Protein AF-A0A3D5UBM5-F1 (afdb_monomer_lite)

Foldseek 3Di:
DEAAAPQPPDDPVVSVVVLVVQLPDDPDDYHYHHPDDDPVCVVSDPDDDDDD

pLDDT: mean 89.59, std 4.54, range [71.56, 95.69]

Sequence (52 aa):
MILDEPLANLDEKNAKAIESQLLSIKDRTLVIISHQFSLGNVDKLDEVIEFE

Secondary structure (DSSP, 8-state):
-EEESTTTT--HHHHHHHHHHHHH--SS--EEE-S---HHHHTTSS------

Radius of gyration: 10.64 Å; chains: 1; bounding box: 24×24×22 Å

Structure (mmCIF, N/CA/C/O backbone):
data_AF-A0A3D5UBM5-F1
#
_entry.id   AF-A0A3D5UBM5-F1
#
loop_
_atom_site.group_PDB
_atom_site.id
_atom_site.type_symbol
_atom_site.label_atom_id
_atom_site.label_alt_id
_atom_site.label_comp_id
_atom_site.label_asym_id
_atom_site.label_entity_id
_atom_site.label_seq_id
_atom_site.pdbx_PDB_ins_code
_atom_site.Cartn_x
_atom_site.Cartn_y
_atom_site.Cartn_z
_atom_site.occupancy
_atom_site.B_iso_or_equiv
_atom_site.auth_seq_id
_atom_site.auth_comp_id
_atom_site.auth_asym_id
_atom_site.auth_atom_id
_atom_site.pdbx_PDB_model_num
ATOM 1 N N . MET A 1 1 ? -13.387 0.469 -8.661 1.00 91.06 1 MET A N 1
ATOM 2 C CA . MET A 1 1 ? -12.777 1.755 -9.073 1.00 91.06 1 MET A CA 1
ATOM 3 C C . MET A 1 1 ? -11.432 1.441 -9.688 1.00 91.06 1 MET A C 1
ATOM 5 O O . MET A 1 1 ? -10.762 0.562 -9.164 1.00 91.06 1 MET A O 1
ATOM 9 N N . ILE A 1 2 ? -11.072 2.103 -10.783 1.00 93.88 2 ILE A N 1
ATOM 10 C CA . ILE A 1 2 ? -9.768 1.938 -11.433 1.00 93.88 2 ILE A CA 1
ATOM 11 C C . ILE A 1 2 ? -9.075 3.292 -11.339 1.00 93.88 2 ILE A C 1
ATOM 13 O O . ILE A 1 2 ? -9.669 4.298 -11.730 1.00 93.88 2 ILE A O 1
ATOM 17 N N . LEU A 1 3 ? -7.886 3.316 -10.748 1.00 92.69 3 LEU A N 1
ATOM 18 C CA . LEU A 1 3 ? -7.080 4.516 -10.574 1.00 92.69 3 LEU A CA 1
ATOM 19 C C . LEU A 1 3 ? -5.811 4.373 -11.406 1.00 92.69 3 LEU A C 1
ATOM 21 O O . LEU A 1 3 ? -5.039 3.446 -11.176 1.00 92.69 3 LEU A O 1
ATOM 25 N N . ASP A 1 4 ? -5.631 5.287 -12.352 1.00 92.12 4 ASP A N 1
ATOM 26 C CA . ASP A 1 4 ? -4.468 5.343 -13.232 1.00 92.12 4 ASP A CA 1
ATOM 27 C C . ASP A 1 4 ? -3.481 6.388 -12.702 1.00 92.12 4 ASP A C 1
ATOM 29 O O . ASP A 1 4 ? -3.829 7.566 -12.593 1.00 92.12 4 ASP A O 1
ATOM 33 N N . GLU A 1 5 ? -2.303 5.935 -12.277 1.00 91.50 5 GLU A N 1
ATOM 34 C CA . GLU A 1 5 ? -1.235 6.732 -11.662 1.00 91.50 5 GLU A CA 1
ATOM 35 C C . GLU A 1 5 ? -1.703 7.685 -10.532 1.00 91.50 5 GLU A C 1
ATOM 37 O O . GLU A 1 5 ? -1.351 8.869 -10.519 1.00 91.50 5 GLU A O 1
ATOM 42 N N . PRO A 1 6 ? -2.478 7.219 -9.524 1.00 89.50 6 PRO A N 1
ATOM 43 C CA . PRO A 1 6 ? -3.064 8.101 -8.505 1.00 89.50 6 PRO A CA 1
ATOM 44 C C . PRO A 1 6 ? -2.043 8.738 -7.556 1.00 89.50 6 PRO A C 1
ATOM 46 O O . PRO A 1 6 ? -2.395 9.641 -6.797 1.00 89.50 6 PRO A O 1
ATOM 49 N N . LEU A 1 7 ? -0.806 8.238 -7.556 1.00 90.69 7 LEU A N 1
ATOM 50 C CA . LEU A 1 7 ? 0.275 8.706 -6.690 1.00 90.69 7 LEU A CA 1
ATOM 51 C C . LEU A 1 7 ? 1.280 9.599 -7.433 1.00 90.69 7 LEU A C 1
ATOM 53 O O . LEU A 1 7 ? 2.182 10.158 -6.807 1.00 90.69 7 LEU A O 1
ATOM 57 N N . ALA A 1 8 ? 1.117 9.774 -8.748 1.00 89.31 8 ALA A N 1
ATOM 58 C CA . ALA A 1 8 ? 2.005 10.606 -9.543 1.00 89.31 8 ALA A CA 1
ATOM 59 C C . ALA A 1 8 ? 1.966 12.076 -9.091 1.00 89.31 8 ALA A C 1
ATOM 61 O O . ALA A 1 8 ? 0.923 12.619 -8.724 1.00 89.31 8 ALA A O 1
ATOM 62 N N . ASN A 1 9 ? 3.120 12.745 -9.166 1.00 88.31 9 ASN A N 1
ATOM 63 C CA . ASN A 1 9 ? 3.320 14.149 -8.774 1.00 88.31 9 ASN A CA 1
ATOM 64 C C . ASN A 1 9 ? 3.065 14.470 -7.287 1.00 88.31 9 ASN A C 1
ATOM 66 O O . ASN A 1 9 ? 3.005 15.648 -6.925 1.00 88.31 9 ASN A O 1
ATOM 70 N N . 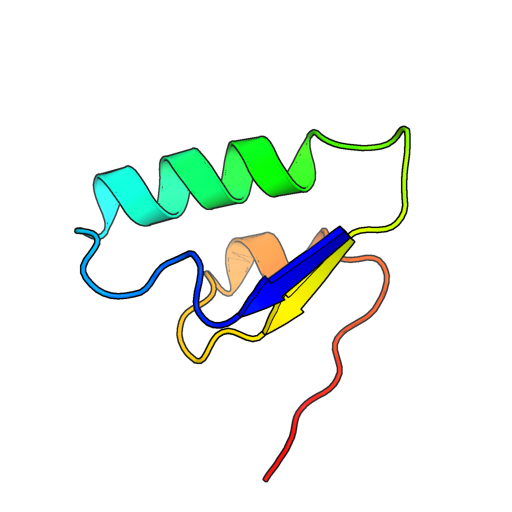LEU A 1 10 ? 2.939 13.463 -6.419 1.00 89.06 10 LEU A N 1
ATOM 71 C CA . LEU A 1 10 ? 2.854 13.657 -4.972 1.00 89.06 10 LEU A CA 1
ATOM 72 C C . LEU A 1 10 ? 4.229 13.546 -4.319 1.00 89.06 10 LEU A C 1
ATOM 74 O O . LEU A 1 10 ? 5.091 12.784 -4.752 1.00 89.06 10 LEU A O 1
ATOM 78 N N . ASP A 1 11 ? 4.419 14.286 -3.229 1.00 90.25 11 ASP A N 1
ATOM 79 C CA . ASP A 1 11 ? 5.538 14.027 -2.328 1.00 90.25 11 ASP A CA 1
ATOM 80 C C . ASP A 1 11 ? 5.325 12.722 -1.539 1.00 90.25 11 ASP A C 1
ATOM 82 O O . ASP A 1 11 ? 4.209 12.218 -1.394 1.00 90.25 11 ASP A O 1
ATOM 86 N N . GLU A 1 12 ? 6.412 12.184 -0.985 1.00 87.56 12 GLU A N 1
ATOM 87 C CA . GLU A 1 12 ? 6.412 10.905 -0.266 1.00 87.56 12 GLU A CA 1
ATOM 88 C C . GLU A 1 12 ? 5.415 10.871 0.909 1.00 87.56 12 GLU A C 1
ATOM 90 O O . GLU A 1 12 ? 4.807 9.837 1.199 1.00 87.56 12 GLU A O 1
ATOM 95 N N . LYS A 1 13 ? 5.222 12.004 1.597 1.00 91.19 13 LYS A N 1
ATOM 96 C CA . LYS A 1 13 ? 4.314 12.093 2.746 1.00 91.19 13 LYS A CA 1
ATOM 97 C C . LYS A 1 13 ? 2.860 11.982 2.293 1.00 91.19 13 LYS A C 1
ATOM 99 O O . LYS A 1 13 ? 2.083 11.245 2.905 1.00 91.19 13 LYS A O 1
ATOM 104 N N . ASN A 1 14 ? 2.499 12.710 1.243 1.00 91.12 14 ASN A N 1
ATOM 105 C CA . ASN A 1 14 ? 1.157 12.718 0.679 1.00 91.12 14 ASN A CA 1
ATOM 106 C C . ASN A 1 14 ? 0.836 11.386 -0.007 1.00 91.12 14 ASN A C 1
ATOM 108 O O . ASN A 1 14 ? -0.252 10.854 0.210 1.00 91.12 14 ASN A O 1
ATOM 112 N N . ALA A 1 15 ? 1.795 10.794 -0.725 1.00 91.12 15 ALA A N 1
ATOM 113 C CA . ALA A 1 15 ? 1.637 9.473 -1.331 1.00 91.12 15 ALA A CA 1
ATOM 114 C C . ALA A 1 15 ? 1.289 8.406 -0.279 1.00 91.12 15 ALA A C 1
ATOM 116 O O . ALA A 1 15 ? 0.269 7.729 -0.400 1.00 91.12 15 ALA A O 1
ATOM 117 N N . LYS A 1 16 ? 2.047 8.332 0.826 1.00 90.06 16 LYS A N 1
ATOM 118 C CA . LYS A 1 16 ? 1.771 7.388 1.929 1.00 90.06 16 LYS A CA 1
ATOM 119 C C . LYS A 1 16 ? 0.403 7.601 2.579 1.00 90.06 16 LYS A C 1
ATOM 121 O O . LYS A 1 16 ? -0.253 6.637 2.978 1.00 90.06 16 LYS A O 1
ATOM 126 N N . ALA A 1 17 ? -0.029 8.856 2.717 1.00 91.56 17 ALA A N 1
ATOM 127 C CA . ALA A 1 17 ? -1.343 9.167 3.272 1.00 91.56 17 ALA A CA 1
ATOM 128 C C . ALA A 1 17 ? -2.470 8.660 2.359 1.00 91.56 17 ALA A C 1
ATOM 130 O O . ALA A 1 17 ? -3.415 8.042 2.853 1.00 91.56 17 ALA A O 1
ATOM 131 N N . ILE A 1 18 ? -2.345 8.869 1.044 1.00 91.56 18 ILE A N 1
ATOM 132 C CA . ILE A 1 18 ? -3.314 8.373 0.061 1.00 91.56 18 ILE A CA 1
ATOM 133 C C . ILE A 1 18 ? -3.292 6.847 -0.002 1.00 91.56 18 ILE A C 1
ATOM 135 O O . ILE A 1 18 ? -4.358 6.247 0.069 1.00 91.56 18 ILE A O 1
ATOM 139 N N . GLU A 1 19 ? -2.125 6.199 -0.043 1.00 91.25 19 GLU A N 1
ATOM 140 C CA . GLU A 1 19 ? -2.028 4.730 0.003 1.00 91.25 19 GLU A CA 1
ATOM 141 C C . GLU A 1 19 ? -2.798 4.145 1.194 1.00 91.25 19 GLU A C 1
ATOM 143 O O . GLU A 1 19 ? -3.593 3.219 1.036 1.00 91.25 19 GLU A O 1
ATOM 148 N N . SER A 1 20 ? -2.617 4.720 2.387 1.00 90.88 20 SER A N 1
ATOM 149 C CA . SER A 1 20 ? -3.333 4.292 3.592 1.00 90.88 20 SER A CA 1
ATOM 150 C C . SER A 1 20 ? -4.855 4.441 3.448 1.00 90.88 20 SER A C 1
ATOM 152 O O . SER A 1 20 ? -5.612 3.550 3.839 1.00 90.88 20 SER A O 1
ATOM 154 N N . GLN A 1 21 ? -5.318 5.536 2.835 1.00 91.81 21 GLN A N 1
ATOM 155 C CA . GLN A 1 21 ? -6.739 5.743 2.548 1.00 91.81 21 GLN A CA 1
ATOM 156 C C . GLN A 1 21 ? -7.266 4.730 1.530 1.00 91.81 21 GLN A C 1
ATOM 158 O O . GLN A 1 21 ? -8.311 4.128 1.773 1.00 91.81 21 GLN A O 1
ATOM 163 N N . LEU A 1 22 ? -6.538 4.488 0.438 1.00 91.50 22 LEU A N 1
ATOM 164 C CA . LEU A 1 22 ? -6.907 3.504 -0.581 1.00 91.50 22 LEU A CA 1
ATOM 165 C C . LEU A 1 22 ? -7.042 2.100 0.021 1.00 91.50 22 LEU A C 1
ATOM 167 O O . LEU A 1 22 ? -8.032 1.420 -0.231 1.00 91.50 22 LEU A O 1
ATOM 171 N N . LEU A 1 23 ? -6.111 1.706 0.893 1.00 90.56 23 LEU A N 1
ATOM 172 C CA . LEU A 1 23 ? -6.144 0.415 1.589 1.00 90.56 23 LEU A CA 1
ATOM 173 C C . LEU A 1 23 ? -7.285 0.286 2.609 1.00 90.56 23 LEU A C 1
ATOM 175 O O . LEU A 1 23 ? -7.688 -0.832 2.940 1.00 90.56 23 LEU A O 1
ATOM 179 N N . SER A 1 24 ? -7.798 1.406 3.125 1.00 93.06 24 SER A N 1
ATOM 180 C CA . SER A 1 24 ? -8.924 1.417 4.068 1.00 93.06 24 SER A CA 1
ATOM 181 C C . SER A 1 24 ? -10.283 1.192 3.396 1.00 93.06 24 SER A C 1
ATOM 183 O O . SER A 1 24 ? -11.254 0.847 4.072 1.00 93.06 24 SER A O 1
ATOM 185 N N . ILE A 1 25 ? -10.360 1.346 2.071 1.00 92.50 25 ILE A N 1
ATOM 186 C CA . ILE A 1 25 ? -11.573 1.090 1.296 1.00 92.50 25 ILE A CA 1
ATOM 187 C C . ILE A 1 25 ? -11.7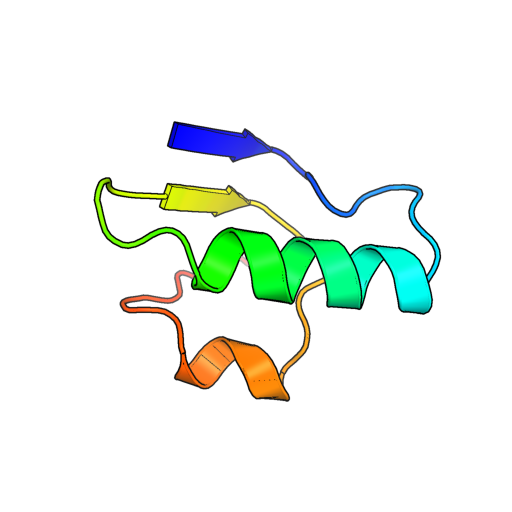51 -0.427 1.173 1.00 92.50 25 ILE A C 1
ATOM 189 O O . ILE A 1 25 ? -10.966 -1.102 0.513 1.00 92.50 25 ILE A O 1
ATOM 193 N N . LYS A 1 26 ? -12.794 -0.967 1.813 1.00 89.75 26 LYS A N 1
ATOM 194 C CA . LYS A 1 26 ? -13.110 -2.410 1.813 1.00 89.75 26 LYS A CA 1
ATOM 195 C C . LYS A 1 26 ? -14.506 -2.743 1.274 1.00 89.75 26 LYS A C 1
ATOM 197 O O . LYS A 1 26 ? -14.868 -3.909 1.196 1.00 89.75 26 LYS A O 1
ATOM 202 N N . ASP A 1 27 ? -15.299 -1.738 0.903 1.00 95.69 27 ASP A N 1
ATOM 203 C CA . ASP A 1 27 ? -16.686 -1.897 0.439 1.00 95.69 27 ASP A CA 1
ATOM 204 C C . ASP A 1 27 ? -16.812 -2.108 -1.083 1.00 95.69 27 ASP A C 1
ATOM 206 O O . ASP A 1 27 ? -17.915 -2.273 -1.603 1.00 95.69 27 ASP A O 1
ATOM 210 N N . ARG A 1 28 ? -15.691 -2.069 -1.811 1.00 93.25 28 ARG A N 1
ATOM 211 C CA . ARG A 1 28 ? -15.628 -2.172 -3.273 1.00 93.25 28 ARG A CA 1
ATOM 212 C C . ARG A 1 28 ? -14.260 -2.666 -3.728 1.00 93.25 28 ARG A C 1
ATOM 214 O O . ARG A 1 28 ? -13.265 -2.465 -3.041 1.00 93.25 28 ARG A O 1
ATOM 221 N N . THR A 1 29 ? -14.198 -3.200 -4.943 1.00 94.62 29 THR A N 1
AT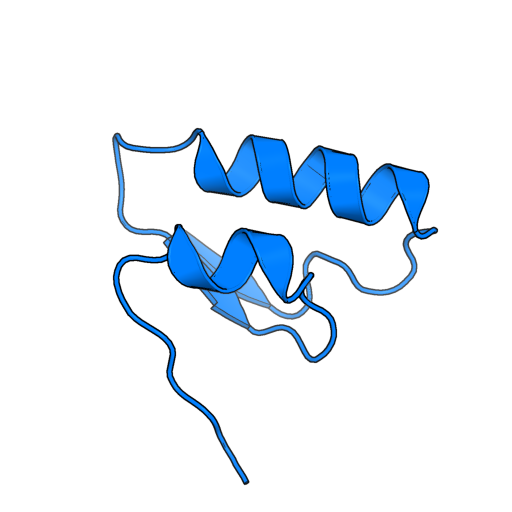OM 222 C CA . THR A 1 29 ? -12.930 -3.529 -5.605 1.00 94.62 29 THR A CA 1
ATOM 223 C C . THR A 1 29 ? -12.217 -2.262 -6.075 1.00 94.62 29 THR A C 1
ATOM 225 O O . THR A 1 29 ? -12.813 -1.407 -6.750 1.00 94.62 29 THR A O 1
ATOM 228 N N . LEU A 1 30 ? -10.931 -2.159 -5.751 1.00 94.50 30 LEU A N 1
ATOM 229 C CA . LEU A 1 30 ? -10.036 -1.093 -6.178 1.00 94.50 30 LEU A CA 1
ATOM 230 C C . LEU A 1 30 ? -8.895 -1.697 -7.003 1.00 94.50 30 LEU A C 1
ATOM 232 O O . LEU A 1 30 ? -8.232 -2.617 -6.545 1.00 94.50 30 LEU A O 1
ATOM 236 N N . VAL A 1 31 ? -8.675 -1.168 -8.203 1.00 94.44 31 VAL A N 1
ATOM 237 C CA . VAL A 1 31 ? -7.522 -1.494 -9.049 1.00 94.44 31 VAL A CA 1
ATOM 238 C C . VAL A 1 31 ? -6.654 -0.247 -9.122 1.00 94.44 31 VAL A C 1
ATOM 240 O O . VAL A 1 31 ? -7.148 0.821 -9.493 1.00 94.44 31 VAL A O 1
ATOM 243 N N . ILE A 1 32 ? -5.391 -0.377 -8.727 1.00 93.12 32 ILE A N 1
ATOM 244 C CA . ILE A 1 32 ? -4.412 0.710 -8.702 1.00 93.12 32 ILE A CA 1
ATOM 245 C C . ILE A 1 32 ? -3.351 0.387 -9.746 1.00 93.12 32 ILE A C 1
ATOM 247 O O . ILE A 1 32 ? -2.706 -0.654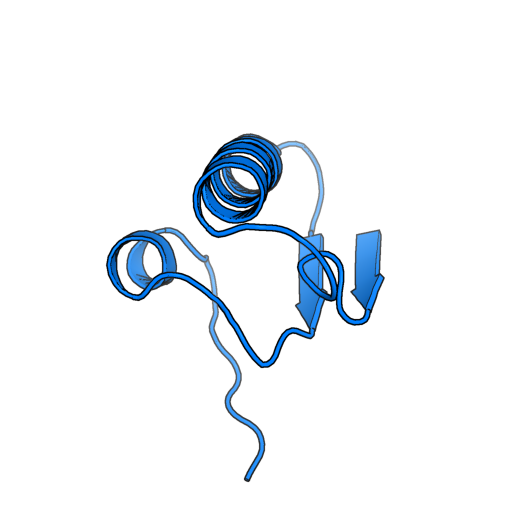 -9.662 1.00 93.12 32 ILE A O 1
ATOM 251 N N . ILE A 1 33 ? -3.177 1.284 -10.709 1.00 93.44 33 ILE A N 1
ATOM 252 C CA . ILE A 1 33 ? -2.087 1.247 -11.680 1.00 93.44 33 ILE A CA 1
ATOM 253 C C . ILE A 1 33 ? -1.109 2.323 -11.224 1.00 93.44 33 ILE A C 1
ATOM 255 O O . ILE A 1 33 ? -1.479 3.491 -11.139 1.00 93.44 33 ILE A O 1
ATOM 259 N N . SER A 1 34 ? 0.088 1.927 -10.811 1.00 88.69 34 SER A N 1
ATOM 260 C CA . SER A 1 34 ? 1.099 2.863 -10.323 1.00 88.69 34 SER A CA 1
ATOM 261 C C . SER A 1 34 ? 2.486 2.267 -10.492 1.00 88.69 34 SER A C 1
ATOM 263 O O . SER A 1 34 ? 2.701 1.098 -10.170 1.00 88.69 34 SER A O 1
ATOM 265 N N . HIS A 1 35 ? 3.447 3.091 -10.899 1.00 86.75 35 HIS A N 1
ATOM 266 C CA . HIS A 1 35 ? 4.871 2.746 -10.829 1.00 86.75 35 HIS A CA 1
ATOM 267 C C . HIS A 1 35 ? 5.467 2.883 -9.422 1.00 86.75 35 HIS A C 1
ATOM 269 O O . HIS A 1 35 ? 6.560 2.388 -9.148 1.00 86.75 35 HIS A O 1
ATOM 275 N N . GLN A 1 36 ? 4.786 3.607 -8.535 1.00 79.38 36 GLN A N 1
ATOM 276 C CA . GLN A 1 36 ? 5.283 3.952 -7.209 1.00 79.38 36 GLN A CA 1
ATOM 277 C C . GLN A 1 36 ? 4.268 3.472 -6.176 1.00 79.38 36 GLN A C 1
ATOM 279 O O . GLN A 1 36 ? 3.192 4.049 -6.051 1.00 79.38 36 GLN A O 1
ATOM 284 N N . PHE A 1 37 ? 4.589 2.393 -5.461 1.00 84.31 37 PHE A N 1
ATOM 285 C CA . PHE A 1 37 ? 3.791 1.903 -4.338 1.00 84.31 37 PHE A CA 1
ATOM 286 C C . PHE A 1 37 ? 4.718 1.409 -3.229 1.00 84.31 37 PHE A C 1
ATOM 288 O O . PHE A 1 37 ? 5.719 0.736 -3.490 1.00 84.31 37 PHE A O 1
ATOM 295 N N . SER A 1 38 ? 4.418 1.760 -1.981 1.00 83.12 38 SER A N 1
ATOM 296 C CA . SER A 1 38 ? 5.284 1.400 -0.857 1.00 83.12 38 SER A CA 1
ATOM 297 C C . SER A 1 38 ? 5.331 -0.117 -0.650 1.00 83.12 38 SER A C 1
ATOM 299 O O . SER A 1 38 ? 4.307 -0.728 -0.351 1.00 83.12 38 SER A O 1
ATOM 301 N N . LEU A 1 39 ? 6.531 -0.712 -0.680 1.00 78.88 39 LEU A N 1
ATOM 302 C CA . LEU A 1 39 ? 6.754 -2.151 -0.437 1.00 78.88 39 LEU A CA 1
ATOM 303 C C . LEU A 1 39 ? 6.051 -2.665 0.834 1.00 78.88 39 LEU A C 1
ATOM 305 O O . LEU A 1 39 ? 5.412 -3.707 0.808 1.00 78.88 39 LEU A O 1
ATOM 309 N N . GLY A 1 40 ? 6.081 -1.900 1.932 1.00 80.81 40 GLY A N 1
ATOM 310 C CA . GLY A 1 40 ? 5.424 -2.277 3.197 1.00 80.81 40 GLY A CA 1
ATOM 311 C C . GLY A 1 40 ? 3.886 -2.259 3.178 1.00 80.81 40 GLY A C 1
ATOM 312 O O . GLY A 1 40 ? 3.250 -2.600 4.176 1.00 80.81 40 GLY A O 1
ATOM 313 N N . ASN A 1 41 ? 3.282 -1.822 2.075 1.00 83.56 41 ASN A N 1
ATOM 314 C CA . ASN A 1 41 ? 1.841 -1.822 1.847 1.00 83.56 41 ASN A CA 1
ATOM 315 C C . ASN A 1 41 ? 1.414 -2.859 0.799 1.00 83.56 41 ASN A C 1
ATOM 317 O O . ASN A 1 41 ? 0.222 -3.143 0.712 1.00 83.56 41 ASN A O 1
ATOM 321 N N . VAL A 1 42 ? 2.358 -3.438 0.050 1.00 84.75 42 VAL A N 1
ATOM 322 C CA . VAL A 1 42 ? 2.085 -4.455 -0.976 1.00 84.75 42 VAL A CA 1
ATOM 323 C C . VAL A 1 42 ? 1.438 -5.693 -0.350 1.00 84.75 42 VAL A C 1
ATOM 325 O O . VAL A 1 42 ? 0.420 -6.158 -0.846 1.00 84.75 42 VAL A O 1
ATOM 328 N N . ASP A 1 43 ? 1.915 -6.124 0.823 1.00 86.69 43 ASP A N 1
ATOM 329 C CA . ASP A 1 43 ? 1.361 -7.267 1.573 1.00 86.69 43 ASP A CA 1
ATOM 330 C C . ASP A 1 43 ? -0.098 -7.074 2.042 1.00 86.69 43 ASP A C 1
ATOM 332 O O . ASP A 1 43 ? -0.719 -7.998 2.565 1.00 86.69 43 ASP A O 1
ATOM 336 N N . LYS A 1 44 ? -0.648 -5.858 1.922 1.00 89.19 44 LYS A N 1
ATOM 337 C CA . LYS A 1 44 ? -2.033 -5.530 2.305 1.00 89.19 44 LYS A CA 1
ATOM 338 C C . LYS A 1 44 ? -2.998 -5.544 1.119 1.00 89.19 44 LYS A C 1
ATOM 340 O O . LYS A 1 44 ? -4.193 -5.306 1.326 1.00 89.19 44 LYS A O 1
ATOM 345 N N . LEU A 1 45 ? -2.483 -5.736 -0.093 1.00 90.62 45 LEU A N 1
ATOM 346 C CA . LEU A 1 45 ? -3.274 -5.886 -1.305 1.00 90.62 45 LEU A CA 1
ATOM 347 C C . LEU A 1 45 ? -3.740 -7.336 -1.425 1.00 90.62 45 LEU A C 1
ATOM 349 O O . LEU A 1 45 ? -3.029 -8.261 -1.042 1.00 90.62 45 LEU A O 1
ATOM 353 N N . ASP A 1 46 ? -4.943 -7.522 -1.961 1.00 93.44 46 ASP A N 1
A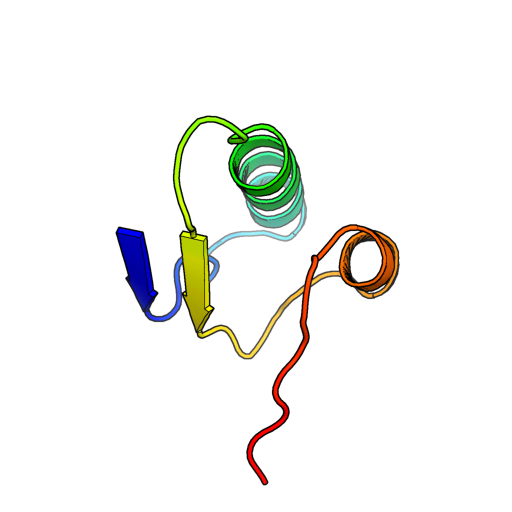TOM 354 C CA . ASP A 1 46 ? -5.492 -8.861 -2.180 1.00 93.44 46 ASP A CA 1
ATOM 355 C C . ASP A 1 46 ? -4.758 -9.584 -3.328 1.00 93.44 46 ASP A C 1
ATOM 357 O O . ASP A 1 46 ? -4.609 -10.804 -3.300 1.00 93.44 46 ASP A O 1
ATOM 361 N N . GLU A 1 47 ? -4.274 -8.829 -4.320 1.00 93.25 47 GLU A N 1
ATOM 362 C CA . GLU A 1 47 ? -3.522 -9.327 -5.473 1.00 93.25 47 GLU A CA 1
ATOM 363 C C . GLU A 1 47 ? -2.587 -8.234 -6.017 1.00 93.25 47 GLU A C 1
ATOM 365 O O . GLU A 1 47 ? -2.893 -7.040 -5.933 1.00 93.25 47 GLU A O 1
ATOM 370 N N . VAL A 1 48 ? -1.448 -8.644 -6.582 1.00 92.00 48 VAL A N 1
ATOM 371 C CA . VAL A 1 48 ? -0.454 -7.769 -7.217 1.00 92.00 48 VAL A CA 1
ATOM 372 C C . VAL A 1 48 ? -0.131 -8.347 -8.588 1.00 92.00 48 VAL A C 1
ATOM 374 O O . VAL A 1 48 ? 0.235 -9.516 -8.694 1.00 92.00 48 VAL A O 1
ATOM 377 N N . ILE A 1 49 ? -0.272 -7.528 -9.629 1.00 92.62 49 ILE A N 1
ATOM 378 C CA . ILE A 1 49 ? 0.045 -7.900 -11.010 1.00 92.62 49 ILE A CA 1
ATOM 379 C C . ILE A 1 49 ? 1.189 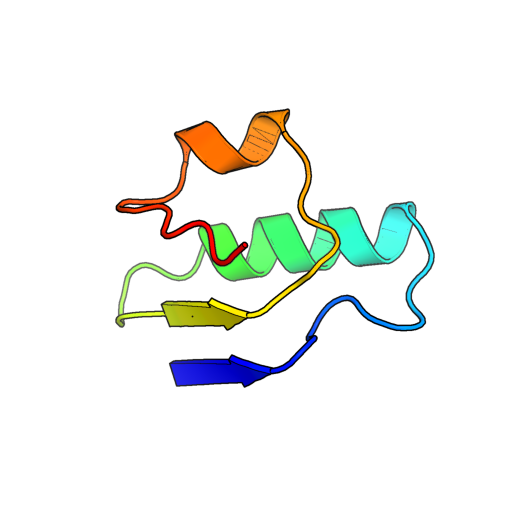-7.005 -11.476 1.00 92.62 49 ILE A C 1
ATOM 381 O O . ILE A 1 49 ? 1.031 -5.788 -11.560 1.00 92.62 49 ILE A O 1
ATOM 385 N N . GLU A 1 50 ? 2.330 -7.617 -11.771 1.00 90.06 50 GLU A N 1
ATOM 386 C CA . GLU A 1 50 ? 3.504 -6.933 -12.309 1.00 90.06 50 GLU A CA 1
ATOM 387 C C . GLU A 1 50 ? 3.478 -6.996 -13.841 1.00 90.06 50 GLU A C 1
ATOM 389 O O . GLU A 1 50 ? 3.270 -8.059 -14.429 1.00 90.06 50 GLU A O 1
ATOM 394 N N . PHE A 1 51 ? 3.671 -5.845 -14.483 1.00 86.00 51 PHE A N 1
ATOM 395 C CA . PHE A 1 51 ? 3.827 -5.727 -15.931 1.00 86.00 51 PHE A CA 1
ATOM 396 C C . PHE A 1 51 ? 5.295 -5.378 -16.226 1.00 86.00 51 PHE A C 1
ATOM 398 O O . PHE A 1 51 ? 5.819 -4.442 -15.620 1.00 86.00 51 PHE A O 1
ATOM 405 N N . GLU A 1 52 ? 5.944 -6.154 -17.106 1.00 71.56 52 GLU A N 1
ATOM 406 C CA . GLU A 1 52 ? 7.327 -5.930 -17.584 1.00 71.56 52 GLU A CA 1
ATOM 407 C C . GLU A 1 52 ? 7.455 -4.727 -18.531 1.00 71.56 52 GLU A C 1
ATOM 409 O O . GLU A 1 52 ? 6.530 -4.504 -19.351 1.00 71.56 52 GLU A O 1
#